Protein AF-A0A6N6VIT5-F1 (afdb_monomer)

Organism: NCBI:txid2608632

Structure (mmCIF, N/CA/C/O backbone):
data_AF-A0A6N6VIT5-F1
#
_entry.id   AF-A0A6N6VIT5-F1
#
loop_
_atom_site.group_PDB
_atom_site.id
_atom_site.type_symbol
_atom_site.label_atom_id
_atom_site.label_alt_id
_atom_site.label_comp_id
_ato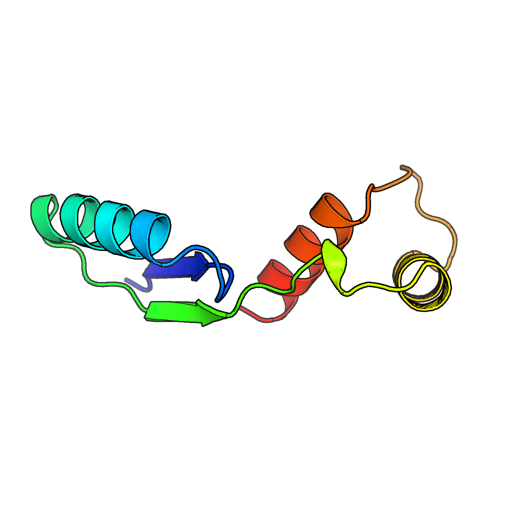m_site.label_asym_id
_atom_site.label_entity_id
_atom_site.label_seq_id
_atom_site.pdbx_PDB_ins_code
_atom_site.Cartn_x
_atom_site.Cartn_y
_atom_site.Cartn_z
_atom_site.occupancy
_atom_site.B_iso_or_equiv
_atom_site.auth_seq_id
_atom_site.auth_comp_id
_atom_site.auth_asym_id
_atom_site.auth_atom_id
_atom_site.pdbx_PDB_model_num
ATOM 1 N N . MET A 1 1 ? -20.933 2.040 5.569 1.00 77.88 1 MET A N 1
ATOM 2 C CA . MET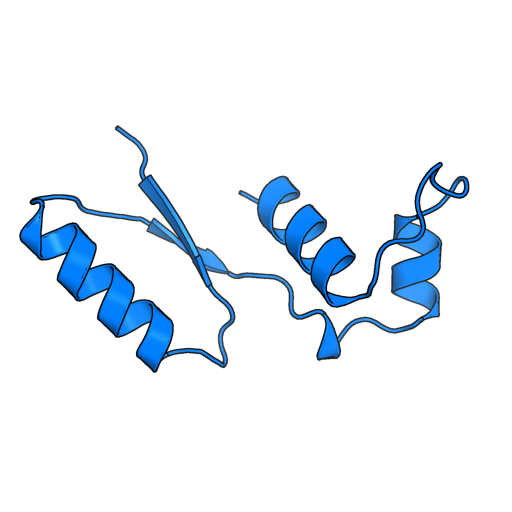 A 1 1 ? -19.883 2.843 4.906 1.00 77.88 1 MET A CA 1
ATOM 3 C C . MET A 1 1 ? -18.756 1.898 4.536 1.00 77.88 1 MET A C 1
ATOM 5 O O . MET A 1 1 ? -18.403 1.089 5.383 1.00 77.88 1 MET A O 1
ATOM 9 N N . LEU A 1 2 ? -18.256 1.942 3.300 1.00 89.56 2 LEU A N 1
ATOM 10 C CA . LEU A 1 2 ? -17.136 1.100 2.870 1.00 89.56 2 LEU A CA 1
ATOM 11 C C . LEU A 1 2 ? -15.814 1.756 3.292 1.00 89.56 2 LEU A C 1
ATOM 13 O O . LEU A 1 2 ? -15.599 2.929 2.992 1.00 89.56 2 LEU A O 1
ATOM 17 N N . VAL A 1 3 ? -14.952 1.013 3.987 1.00 94.25 3 VAL A N 1
ATOM 18 C CA . VAL A 1 3 ? -13.606 1.453 4.383 1.00 94.25 3 VAL A CA 1
ATOM 19 C C . VAL A 1 3 ? -12.609 0.442 3.838 1.00 94.25 3 VAL A C 1
ATOM 21 O O . VAL A 1 3 ? -12.691 -0.741 4.165 1.00 94.25 3 VAL A O 1
ATOM 24 N N . LEU A 1 4 ? -11.673 0.905 3.012 1.00 95.81 4 LEU A N 1
ATOM 25 C CA . LEU A 1 4 ? -10.656 0.066 2.384 1.00 95.81 4 LEU A CA 1
ATOM 26 C C . LEU A 1 4 ? -9.268 0.433 2.907 1.00 95.81 4 LEU A C 1
ATOM 28 O O . LEU A 1 4 ? -8.933 1.611 3.028 1.00 95.81 4 LEU A O 1
ATOM 32 N N . VAL A 1 5 ? -8.434 -0.575 3.164 1.00 96.50 5 VAL A N 1
ATOM 33 C CA . VAL A 1 5 ? -7.010 -0.390 3.478 1.00 96.50 5 VAL A CA 1
ATOM 34 C C . VAL A 1 5 ? -6.171 -1.099 2.426 1.00 96.50 5 VAL A C 1
ATOM 36 O O . VAL A 1 5 ? -6.058 -2.325 2.413 1.00 96.50 5 VAL A O 1
ATOM 39 N N . VAL A 1 6 ? -5.539 -0.308 1.561 1.00 96.69 6 VAL A N 1
ATOM 40 C CA . VAL A 1 6 ? -4.580 -0.784 0.560 1.00 96.69 6 VAL A CA 1
ATOM 41 C C . VAL A 1 6 ? -3.241 -1.070 1.246 1.00 96.69 6 VAL A C 1
ATOM 43 O O . VAL A 1 6 ? -2.557 -0.163 1.737 1.00 96.69 6 VAL A O 1
ATOM 46 N N . ASN A 1 7 ? -2.851 -2.347 1.316 1.00 97.50 7 ASN A N 1
ATOM 47 C CA . ASN A 1 7 ? -1.625 -2.752 2.005 1.00 97.50 7 ASN A CA 1
ATOM 48 C C . ASN A 1 7 ? -0.824 -3.828 1.275 1.00 97.50 7 ASN A C 1
ATOM 50 O O . ASN A 1 7 ? -1.337 -4.900 0.943 1.00 97.50 7 ASN A O 1
ATOM 54 N N . LEU A 1 8 ? 0.472 -3.552 1.130 1.00 96.75 8 LEU A N 1
ATOM 55 C CA . LEU A 1 8 ? 1.474 -4.475 0.604 1.00 96.75 8 LEU A CA 1
ATOM 56 C C . LEU A 1 8 ? 1.579 -5.724 1.482 1.00 96.75 8 LEU A C 1
ATOM 58 O O . LEU A 1 8 ? 1.616 -5.624 2.708 1.00 96.75 8 LEU A O 1
ATOM 62 N N . ASP A 1 9 ? 1.702 -6.896 0.862 1.00 95.94 9 ASP A N 1
ATOM 63 C CA . ASP A 1 9 ? 1.788 -8.178 1.578 1.00 95.94 9 ASP A CA 1
ATOM 64 C C . ASP A 1 9 ? 2.974 -8.244 2.551 1.00 95.94 9 ASP A C 1
ATOM 66 O O . ASP A 1 9 ? 2.855 -8.815 3.639 1.00 95.94 9 ASP A O 1
ATOM 70 N N . ARG A 1 10 ? 4.097 -7.599 2.205 1.00 95.56 10 ARG A N 1
ATOM 71 C CA . ARG A 1 10 ? 5.301 -7.569 3.049 1.00 95.56 10 ARG A CA 1
ATOM 72 C C . ARG A 1 10 ? 5.170 -6.698 4.304 1.00 95.56 10 ARG A C 1
ATOM 74 O O . ARG A 1 10 ? 5.888 -6.918 5.274 1.00 95.56 10 ARG A O 1
ATOM 81 N N . HIS A 1 11 ? 4.235 -5.746 4.342 1.00 96.06 11 HIS A N 1
ATOM 82 C CA . HIS A 1 11 ? 4.087 -4.803 5.459 1.00 96.06 11 HIS A CA 1
ATOM 83 C C . HIS A 1 11 ? 2.984 -5.221 6.442 1.00 96.06 11 HIS A C 1
ATOM 85 O O . HIS 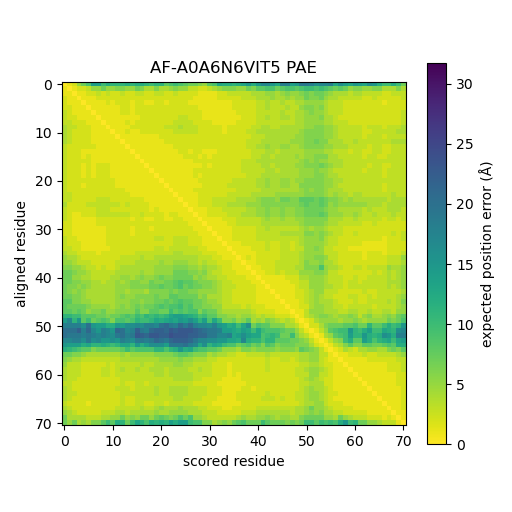A 1 11 ? 1.998 -4.506 6.637 1.00 96.06 11 HIS A O 1
ATOM 91 N N . LYS A 1 12 ? 3.167 -6.373 7.098 1.00 97.12 12 LYS A N 1
ATOM 92 C CA . LYS A 1 12 ? 2.208 -6.930 8.075 1.00 97.12 12 LYS A CA 1
ATOM 93 C C . LYS A 1 12 ? 2.044 -6.057 9.323 1.00 97.12 12 LYS A C 1
ATOM 95 O O . LYS A 1 12 ? 0.926 -5.709 9.678 1.00 97.12 12 LYS A O 1
ATOM 100 N N . LEU A 1 13 ? 3.153 -5.585 9.900 1.00 97.88 13 LEU A N 1
ATOM 101 C CA . LEU A 1 13 ? 3.126 -4.701 11.077 1.00 97.88 13 LEU A CA 1
ATOM 102 C C . LEU A 1 13 ? 2.390 -3.380 10.807 1.00 97.88 13 LEU A C 1
ATOM 104 O O . LEU A 1 13 ? 1.750 -2.822 11.694 1.00 97.88 13 LEU A O 1
ATOM 108 N N . ARG A 1 14 ? 2.468 -2.861 9.573 1.00 96.25 14 ARG A N 1
ATOM 109 C CA . ARG A 1 14 ? 1.727 -1.655 9.180 1.00 96.25 14 ARG A CA 1
ATOM 110 C C . ARG A 1 14 ? 0.222 -1.920 9.182 1.00 96.25 14 ARG A C 1
ATOM 112 O O . ARG A 1 14 ? -0.529 -1.097 9.693 1.00 96.25 14 ARG A O 1
ATOM 119 N N . LEU A 1 15 ? -0.202 -3.069 8.653 1.00 97.88 15 LEU A N 1
ATOM 120 C CA . LEU A 1 15 ? -1.606 -3.479 8.640 1.00 97.88 15 LEU A CA 1
ATOM 121 C C . LEU A 1 15 ? -2.162 -3.669 10.055 1.00 97.88 15 LEU A C 1
ATOM 123 O O . LEU A 1 15 ? -3.251 -3.188 10.342 1.00 97.88 15 LEU A O 1
ATOM 127 N N . GLU A 1 16 ? -1.407 -4.316 10.943 1.00 97.88 16 GLU A N 1
ATOM 128 C CA . GLU A 1 16 ? -1.800 -4.510 12.346 1.00 97.88 16 GLU A CA 1
ATOM 129 C C . GLU A 1 16 ? -2.019 -3.174 13.064 1.00 97.88 16 GLU A C 1
ATOM 131 O O . GLU A 1 16 ? -3.017 -2.999 13.764 1.00 97.88 16 GLU A O 1
ATOM 136 N N . ARG A 1 17 ? -1.134 -2.195 12.833 1.00 97.94 17 ARG A N 1
ATOM 137 C CA . ARG A 1 17 ? -1.291 -0.836 13.373 1.00 97.94 17 ARG A CA 1
ATOM 138 C C . ARG A 1 17 ? -2.547 -0.148 12.841 1.00 97.94 17 ARG A C 1
ATOM 140 O O . ARG A 1 17 ? -3.274 0.444 13.632 1.00 97.94 17 ARG A O 1
ATOM 147 N N . MET A 1 18 ? -2.820 -0.244 11.537 1.00 97.62 18 MET A N 1
ATOM 148 C CA . MET A 1 18 ? -4.052 0.308 10.951 1.00 97.62 18 MET A CA 1
ATOM 149 C C . MET A 1 18 ? -5.297 -0.355 11.538 1.00 97.62 18 MET A C 1
ATOM 151 O O . MET A 1 18 ? -6.243 0.340 11.892 1.00 97.62 18 MET A O 1
ATOM 155 N N . ASN A 1 19 ? -5.275 -1.678 11.717 1.00 97.50 19 ASN A N 1
ATOM 156 C CA . ASN A 1 19 ? -6.372 -2.403 12.347 1.00 97.50 19 ASN A CA 1
ATOM 157 C C . ASN A 1 19 ? -6.633 -1.916 13.776 1.00 97.50 19 ASN A C 1
ATOM 159 O O . ASN A 1 19 ? -7.775 -1.632 14.117 1.00 97.50 19 ASN A O 1
ATOM 163 N N . ALA A 1 20 ? -5.587 -1.758 14.591 1.00 98.00 20 ALA A N 1
ATOM 164 C CA . ALA A 1 20 ? -5.732 -1.255 15.955 1.00 98.00 20 ALA A CA 1
ATOM 165 C C . ALA A 1 20 ? -6.321 0.168 15.995 1.00 98.00 20 ALA A C 1
ATOM 167 O O . ALA A 1 20 ? -7.208 0.443 16.799 1.00 98.00 20 ALA A O 1
ATOM 168 N N . GLN A 1 21 ? -5.865 1.059 15.108 1.00 97.81 21 GLN A N 1
ATOM 169 C CA . GLN A 1 21 ? -6.360 2.437 15.031 1.00 97.81 21 GLN A CA 1
ATOM 170 C C . GLN A 1 21 ? -7.820 2.510 14.572 1.00 97.81 21 GLN A C 1
ATOM 172 O O . GLN A 1 21 ? -8.621 3.204 15.191 1.00 97.81 21 GLN A O 1
ATOM 177 N N . LEU A 1 22 ? -8.185 1.768 13.525 1.00 96.88 22 LEU A N 1
ATOM 178 C CA . LEU A 1 22 ? -9.555 1.741 13.010 1.00 96.88 22 LEU A CA 1
ATOM 179 C C . LEU A 1 22 ? -10.518 1.106 14.019 1.00 96.88 22 LEU A C 1
ATOM 181 O O . LEU A 1 22 ? -11.585 1.663 14.275 1.00 96.88 22 LEU A O 1
ATOM 185 N N . ALA A 1 23 ? -10.109 0.014 14.669 1.00 96.81 23 ALA A N 1
ATOM 186 C CA . ALA A 1 23 ? -10.895 -0.627 15.719 1.00 96.81 23 ALA A CA 1
ATOM 187 C C . ALA A 1 23 ? -11.111 0.296 16.929 1.00 96.81 23 ALA A C 1
ATOM 189 O O . ALA A 1 23 ? -12.216 0.336 17.467 1.00 96.81 23 ALA A O 1
ATOM 190 N N . ALA A 1 24 ? -10.105 1.087 17.324 1.00 97.94 24 ALA A N 1
ATOM 191 C CA . ALA A 1 24 ? -10.248 2.085 18.388 1.00 97.94 24 ALA A CA 1
ATOM 192 C C . ALA A 1 24 ? -11.284 3.176 18.049 1.00 97.94 24 ALA A C 1
ATOM 194 O O . ALA A 1 24 ? -11.892 3.748 18.950 1.00 97.94 24 ALA A O 1
ATOM 195 N N . CYS A 1 25 ? -11.526 3.429 16.760 1.00 96.62 25 CYS A N 1
ATOM 196 C CA . CYS A 1 25 ? -12.584 4.314 16.272 1.00 96.62 25 CYS A CA 1
ATOM 197 C C . CYS A 1 25 ? -13.925 3.598 16.013 1.00 96.62 25 CYS A C 1
ATOM 199 O O . CYS A 1 25 ? -14.855 4.228 15.514 1.00 96.62 25 CYS A O 1
ATOM 201 N N . GLY A 1 26 ? -14.041 2.299 16.309 1.00 97.06 26 GLY A N 1
ATOM 202 C CA . GLY A 1 26 ? -15.241 1.505 16.021 1.00 97.06 26 GLY A CA 1
ATOM 203 C C . GLY A 1 26 ? -15.4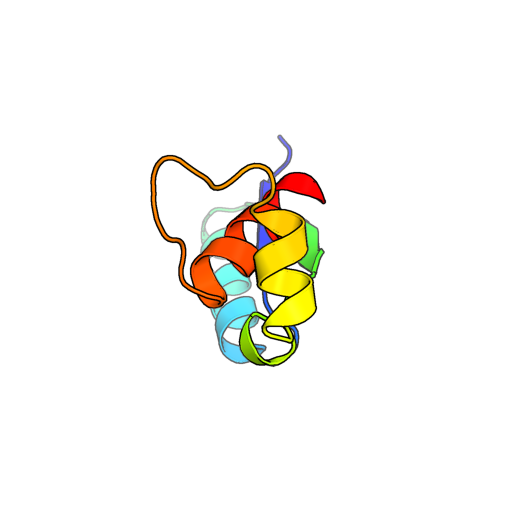63 1.220 14.530 1.00 97.06 26 GLY A C 1
ATOM 204 O O . GLY A 1 26 ? -16.589 0.935 14.125 1.00 97.06 26 GLY A O 1
ATOM 205 N N . LEU A 1 27 ? -14.415 1.312 13.704 1.00 96.56 27 LEU A N 1
ATOM 206 C CA . LEU A 1 27 ? -14.477 1.090 12.261 1.00 96.56 27 LEU A CA 1
ATOM 207 C C . LEU A 1 27 ? -13.949 -0.299 11.895 1.00 96.56 27 LEU A C 1
ATOM 209 O O . LEU A 1 27 ? -12.845 -0.684 12.280 1.00 96.56 27 LEU A O 1
ATOM 213 N N . SER A 1 28 ? -14.717 -1.026 11.087 1.00 95.56 28 SER A N 1
ATOM 214 C CA . SER A 1 28 ? -14.226 -2.178 10.332 1.00 95.56 28 SER A CA 1
ATOM 215 C C . SER A 1 28 ? -13.710 -1.733 8.964 1.00 95.56 28 SER A C 1
ATOM 217 O O . SER A 1 28 ? -14.115 -0.690 8.447 1.00 95.56 28 SER A O 1
ATOM 219 N N . PHE A 1 29 ? -12.811 -2.519 8.373 1.00 96.69 29 PHE A N 1
ATOM 220 C CA . PHE A 1 29 ? -12.297 -2.267 7.030 1.00 96.69 29 PHE A CA 1
ATOM 221 C C . PHE A 1 29 ? -12.073 -3.569 6.264 1.00 96.69 29 PHE A C 1
ATOM 223 O O . PHE A 1 29 ? -11.875 -4.631 6.857 1.00 96.69 29 PHE A O 1
ATOM 230 N N . GLU A 1 30 ? -12.049 -3.461 4.941 1.00 96.25 30 GLU A N 1
ATOM 231 C CA . GLU A 1 30 ? -11.609 -4.521 4.043 1.00 96.25 30 GLU A CA 1
ATOM 232 C C . GLU A 1 30 ? -10.186 -4.235 3.559 1.00 96.25 30 GLU A C 1
ATOM 234 O O . GLU A 1 30 ? -9.837 -3.119 3.155 1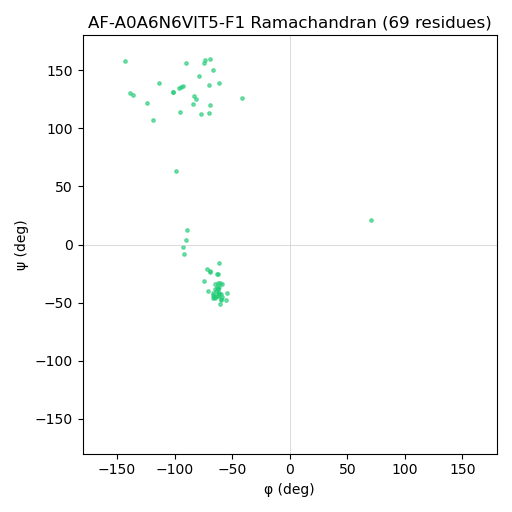.00 96.25 30 GLU A O 1
ATOM 239 N N . ARG A 1 31 ? -9.320 -5.245 3.639 1.00 96.06 31 ARG A N 1
ATOM 240 C CA . ARG A 1 31 ? -7.945 -5.122 3.165 1.00 96.06 31 ARG A CA 1
ATOM 241 C C . ARG A 1 31 ? -7.898 -5.381 1.662 1.00 96.06 31 ARG A C 1
ATOM 243 O O . ARG A 1 31 ? -8.115 -6.507 1.230 1.00 96.06 31 ARG A O 1
ATOM 250 N N . MET A 1 32 ? -7.431 -4.391 0.911 1.00 96.62 32 MET A N 1
ATOM 251 C CA . MET A 1 32 ? -7.077 -4.548 -0.498 1.00 96.62 32 MET A CA 1
ATOM 252 C C . MET A 1 32 ? -5.585 -4.849 -0.648 1.00 96.62 32 MET A C 1
ATO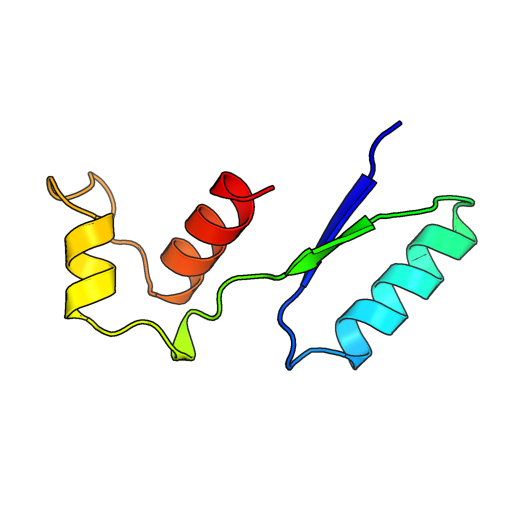M 254 O O . MET A 1 32 ? -4.726 -4.235 0.002 1.00 96.62 32 MET A O 1
ATOM 258 N N . ARG A 1 33 ? -5.256 -5.819 -1.506 1.00 96.06 33 ARG A N 1
ATOM 259 C CA . ARG A 1 33 ? -3.867 -6.154 -1.835 1.00 96.06 33 ARG A CA 1
ATOM 260 C C . ARG A 1 33 ? -3.258 -5.014 -2.647 1.00 96.06 33 ARG A C 1
ATOM 262 O O . ARG A 1 33 ? -3.737 -4.709 -3.732 1.00 96.06 33 ARG A O 1
ATOM 269 N N . ALA A 1 34 ? -2.194 -4.406 -2.131 1.00 96.75 34 ALA A N 1
ATOM 270 C CA . ALA A 1 34 ? -1.457 -3.402 -2.889 1.00 96.75 34 ALA A CA 1
ATOM 271 C C . ALA A 1 34 ? -0.523 -4.061 -3.913 1.00 96.75 34 ALA A C 1
ATOM 273 O O . ALA A 1 34 ? 0.084 -5.099 -3.634 1.00 96.75 34 ALA A O 1
ATOM 274 N N . VAL A 1 35 ? -0.374 -3.416 -5.066 1.00 95.25 35 VAL A N 1
ATOM 275 C CA . VAL A 1 35 ? 0.675 -3.714 -6.041 1.00 95.25 35 VAL A CA 1
ATOM 276 C C . VAL A 1 35 ? 2.017 -3.266 -5.473 1.00 95.25 35 VAL A C 1
ATOM 278 O O . VAL A 1 35 ? 2.129 -2.199 -4.873 1.00 95.25 35 VAL A O 1
ATOM 281 N N . ASP A 1 36 ? 3.036 -4.099 -5.655 1.00 94.75 36 ASP A N 1
ATOM 282 C CA . ASP A 1 36 ? 4.387 -3.837 -5.182 1.00 94.75 36 ASP A CA 1
ATOM 283 C C . ASP A 1 36 ? 5.250 -3.214 -6.280 1.00 94.75 36 ASP A C 1
ATOM 285 O O . ASP A 1 36 ? 5.550 -3.872 -7.274 1.00 94.75 36 ASP A O 1
ATOM 289 N N . GLY A 1 37 ? 5.670 -1.962 -6.086 1.00 93.00 37 GLY A N 1
ATOM 290 C CA . GLY A 1 37 ? 6.529 -1.256 -7.039 1.00 93.00 37 GLY A CA 1
ATOM 291 C C . GLY A 1 37 ? 7.901 -1.904 -7.229 1.00 93.00 37 GLY A C 1
ATOM 292 O O . GLY A 1 37 ? 8.473 -1.784 -8.310 1.00 93.00 37 GLY A O 1
ATOM 293 N N . ASP A 1 38 ? 8.394 -2.644 -6.230 1.00 92.69 38 ASP A N 1
ATOM 294 C CA . ASP A 1 38 ? 9.680 -3.351 -6.318 1.00 92.69 38 ASP A CA 1
ATOM 295 C C . ASP A 1 38 ? 9.616 -4.521 -7.317 1.00 92.69 38 ASP A C 1
ATOM 297 O O . ASP A 1 38 ? 10.635 -4.911 -7.884 1.00 92.69 38 ASP A O 1
ATOM 301 N N . ASN A 1 39 ? 8.410 -5.038 -7.582 1.00 92.25 39 ASN A N 1
ATOM 302 C CA . ASN A 1 39 ? 8.173 -6.134 -8.522 1.00 92.25 39 ASN A CA 1
ATOM 303 C C . ASN A 1 39 ? 7.837 -5.650 -9.942 1.00 92.25 39 ASN A C 1
ATOM 305 O O . ASN A 1 39 ? 7.625 -6.482 -10.823 1.00 92.25 39 ASN A O 1
ATOM 309 N N . LEU A 1 40 ? 7.758 -4.336 -10.179 1.00 91.38 40 LEU A N 1
ATOM 310 C CA . LEU A 1 40 ? 7.526 -3.791 -11.517 1.00 91.38 40 LEU A CA 1
ATOM 311 C C . LEU A 1 40 ? 8.836 -3.754 -12.305 1.00 91.38 40 LEU A C 1
ATOM 313 O O . LEU A 1 40 ? 9.818 -3.145 -11.868 1.00 91.38 40 LEU A O 1
ATOM 317 N N . SER A 1 41 ? 8.834 -4.368 -13.490 1.00 90.56 41 SER A N 1
ATOM 318 C CA . SER A 1 41 ? 9.911 -4.183 -14.460 1.00 90.56 41 SER A CA 1
ATOM 319 C C . SER A 1 41 ? 9.823 -2.796 -15.109 1.00 90.56 41 SER A C 1
ATOM 321 O O . SER A 1 41 ? 8.757 -2.177 -15.139 1.00 90.56 41 SER A O 1
ATOM 323 N N . ASP A 1 42 ? 10.933 -2.299 -15.663 1.00 86.56 42 ASP A N 1
ATOM 324 C CA . ASP A 1 42 ? 10.923 -1.027 -16.404 1.00 86.56 42 ASP A CA 1
ATOM 325 C C . ASP A 1 42 ? 10.022 -1.085 -17.641 1.00 86.56 42 ASP A C 1
ATOM 327 O O . ASP A 1 42 ? 9.380 -0.095 -17.984 1.00 86.56 42 ASP A O 1
ATOM 331 N N . ALA A 1 43 ? 9.932 -2.255 -18.282 1.00 86.88 43 ALA A N 1
ATOM 332 C CA . ALA A 1 43 ? 9.055 -2.468 -19.426 1.00 86.88 43 ALA A CA 1
ATOM 333 C C . ALA A 1 43 ? 7.575 -2.365 -19.026 1.00 86.88 43 ALA A C 1
ATOM 335 O O . ALA A 1 43 ? 6.811 -1.668 -19.694 1.00 86.88 43 ALA A O 1
ATOM 336 N N . ASP A 1 44 ? 7.182 -2.989 -17.910 1.00 87.69 44 ASP A N 1
ATOM 337 C CA . ASP A 1 44 ? 5.807 -2.915 -17.403 1.00 87.69 44 ASP A CA 1
ATOM 338 C C . ASP A 1 44 ? 5.458 -1.486 -16.973 1.00 87.69 44 ASP A C 1
ATOM 340 O O . ASP A 1 44 ? 4.399 -0.967 -17.326 1.00 87.69 44 ASP A O 1
ATOM 344 N N . ALA A 1 45 ? 6.372 -0.817 -16.263 1.00 87.12 45 ALA A N 1
ATOM 345 C CA . ALA A 1 45 ? 6.213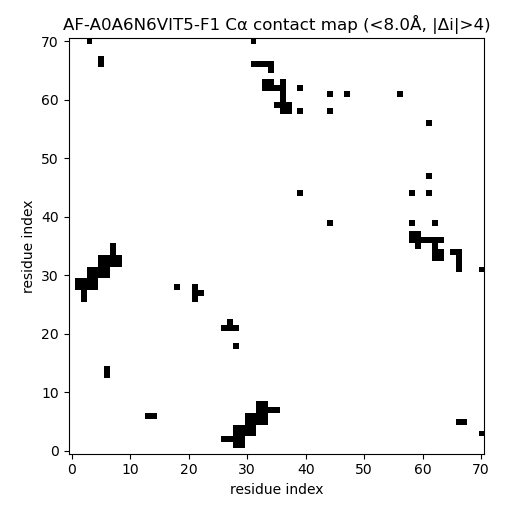 0.575 -15.854 1.00 87.12 45 ALA A CA 1
ATOM 346 C C . ALA A 1 45 ? 6.034 1.509 -17.064 1.00 87.12 45 ALA A C 1
ATOM 348 O O . ALA A 1 45 ? 5.122 2.337 -17.073 1.00 87.12 45 ALA A O 1
ATOM 349 N N . ALA A 1 46 ? 6.852 1.348 -18.109 1.00 85.06 46 ALA A N 1
ATOM 350 C CA . ALA A 1 46 ? 6.748 2.135 -19.335 1.00 85.06 46 ALA A CA 1
ATOM 351 C C . ALA A 1 46 ? 5.438 1.870 -20.095 1.00 85.06 46 ALA A C 1
ATOM 353 O O . ALA A 1 46 ? 4.829 2.809 -20.608 1.00 85.06 46 ALA A O 1
ATOM 354 N N . ALA A 1 47 ? 4.970 0.618 -20.135 1.00 86.12 47 ALA A N 1
ATOM 355 C CA . ALA A 1 47 ? 3.701 0.262 -20.767 1.00 86.12 47 ALA A CA 1
ATOM 356 C C . ALA A 1 47 ? 2.499 0.911 -20.062 1.00 86.12 47 ALA A C 1
ATOM 358 O O . ALA A 1 47 ? 1.589 1.405 -20.728 1.00 86.12 47 ALA A O 1
ATOM 359 N N . ILE A 1 48 ? 2.509 0.965 -18.725 1.00 84.56 48 ILE A N 1
ATOM 360 C CA . ILE A 1 48 ? 1.447 1.600 -17.924 1.00 84.56 48 ILE A CA 1
ATOM 361 C C . ILE A 1 48 ? 1.377 3.109 -18.173 1.00 84.56 48 ILE A C 1
ATOM 363 O O . ILE A 1 48 ? 0.298 3.700 -18.136 1.00 84.56 48 ILE A O 1
ATOM 367 N N . LEU A 1 49 ? 2.528 3.727 -18.421 1.00 81.12 49 LEU A N 1
ATOM 368 C CA . LEU A 1 49 ? 2.667 5.155 -18.660 1.00 81.12 49 LEU A CA 1
ATOM 369 C C . LEU A 1 49 ? 2.524 5.526 -20.147 1.00 81.12 49 LEU A C 1
ATOM 371 O O . LEU A 1 49 ? 2.851 6.645 -20.515 1.00 81.12 49 LEU A O 1
ATOM 375 N N . SER A 1 50 ? 2.052 4.628 -21.017 1.00 79.00 50 SER A N 1
ATOM 376 C CA . SER A 1 50 ? 1.873 4.918 -22.445 1.00 79.00 50 SER A CA 1
ATOM 377 C C . SER A 1 50 ? 0.427 5.331 -22.784 1.00 79.00 50 SER A C 1
ATOM 379 O O . SER A 1 50 ? -0.509 4.650 -22.357 1.00 79.00 50 SER A O 1
ATOM 381 N N . PRO A 1 51 ? 0.208 6.391 -23.592 1.00 72.44 51 PRO A N 1
ATOM 382 C CA . PRO A 1 51 ? 1.214 7.315 -24.124 1.00 72.44 51 PRO A CA 1
ATOM 383 C C . PRO A 1 51 ? 1.853 8.152 -23.009 1.00 72.44 51 PRO A C 1
ATOM 385 O O . PRO A 1 51 ? 1.194 8.422 -22.007 1.00 72.44 51 PRO A O 1
ATOM 388 N N . ALA A 1 52 ? 3.121 8.542 -23.217 1.00 68.31 52 ALA A N 1
ATOM 389 C CA . ALA A 1 52 ? 3.975 9.157 -22.199 1.00 68.31 52 ALA A CA 1
ATOM 390 C C . ALA A 1 52 ? 3.208 10.190 -21.347 1.00 68.31 52 ALA A C 1
ATOM 392 O O . ALA A 1 52 ? 2.585 11.105 -21.898 1.00 68.31 52 ALA A O 1
ATOM 393 N N . PRO A 1 53 ? 3.233 10.054 -20.014 1.00 69.50 53 PRO A N 1
ATOM 394 C CA . PRO A 1 53 ? 2.425 10.866 -19.129 1.00 69.50 53 PRO A CA 1
ATOM 395 C C . PRO A 1 53 ? 3.028 12.272 -19.054 1.00 69.50 53 PRO A C 1
ATOM 397 O O . PRO A 1 53 ? 4.232 12.462 -19.220 1.00 69.50 53 PRO A O 1
ATOM 400 N N . LEU A 1 54 ? 2.208 13.269 -18.717 1.00 67.62 54 LEU A N 1
ATOM 401 C CA . LEU A 1 54 ? 2.681 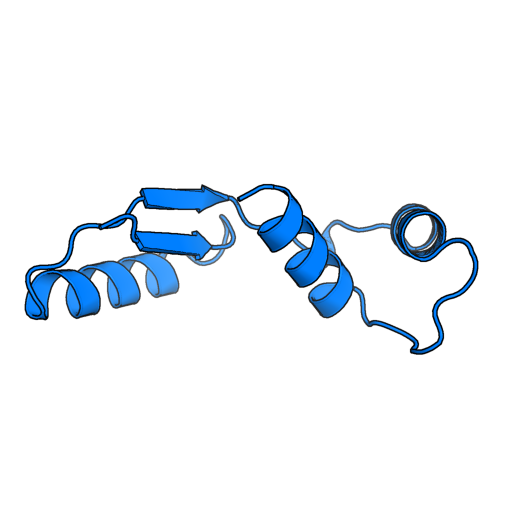14.641 -18.469 1.00 67.62 54 LEU A CA 1
ATOM 402 C C . LEU A 1 54 ? 3.679 14.729 -17.294 1.00 67.62 54 LEU A C 1
ATOM 404 O O . LEU A 1 54 ? 4.348 15.747 -17.135 1.00 67.62 54 LEU A O 1
ATOM 408 N N . ILE A 1 55 ? 3.757 13.685 -16.459 1.00 78.31 55 ILE A N 1
ATOM 409 C CA . ILE A 1 55 ? 4.583 13.611 -15.251 1.00 78.31 55 ILE A CA 1
ATOM 410 C C . ILE A 1 55 ? 5.264 12.241 -15.194 1.00 78.31 55 ILE A C 1
ATOM 412 O O . ILE A 1 55 ? 4.588 11.215 -15.251 1.00 78.31 55 ILE A O 1
ATOM 416 N N . ASN A 1 56 ? 6.587 12.221 -15.014 1.00 81.69 56 ASN A N 1
ATOM 417 C CA . ASN A 1 56 ? 7.330 10.987 -14.757 1.00 81.69 56 ASN A CA 1
ATOM 418 C C . ASN A 1 56 ? 6.994 10.457 -13.359 1.00 81.69 56 ASN A C 1
ATOM 420 O O . ASN A 1 56 ? 7.347 11.086 -12.364 1.00 81.69 56 ASN A O 1
ATOM 424 N N . LEU A 1 57 ? 6.332 9.301 -13.296 1.00 88.19 57 LEU A N 1
ATOM 425 C CA . LEU A 1 57 ? 6.048 8.604 -12.044 1.00 88.19 57 LEU A CA 1
ATOM 426 C C . LEU A 1 57 ? 7.155 7.593 -11.735 1.00 88.19 57 LEU A C 1
ATOM 428 O O . LEU A 1 57 ? 7.589 6.834 -12.602 1.00 88.19 57 LEU A O 1
ATOM 432 N N . SER A 1 58 ? 7.584 7.551 -10.480 1.00 90.94 58 SER A N 1
ATOM 433 C CA . SER A 1 58 ? 8.434 6.489 -9.945 1.00 90.94 58 SER A CA 1
ATOM 434 C C . SER A 1 58 ? 7.669 5.161 -9.843 1.00 90.94 58 SER A C 1
ATOM 436 O O . SER A 1 58 ? 6.438 5.134 -9.773 1.00 90.94 58 SER A O 1
ATOM 438 N N . ARG A 1 59 ? 8.380 4.025 -9.778 1.00 92.31 59 ARG A N 1
ATOM 439 C CA . ARG A 1 59 ? 7.739 2.699 -9.644 1.00 92.31 59 ARG A CA 1
ATOM 440 C C . ARG A 1 59 ? 6.773 2.597 -8.445 1.00 92.31 59 ARG A C 1
ATOM 442 O O . ARG A 1 59 ? 5.688 2.043 -8.632 1.00 92.31 59 ARG A O 1
ATOM 449 N N . PRO A 1 60 ? 7.079 3.141 -7.246 1.00 92.00 60 PRO A N 1
ATOM 450 C CA . PRO A 1 60 ? 6.119 3.168 -6.139 1.00 92.00 60 PRO A CA 1
ATOM 451 C C . PRO A 1 60 ? 4.845 3.967 -6.442 1.00 92.00 60 PRO A C 1
ATOM 453 O O . PRO A 1 60 ? 3.759 3.560 -6.034 1.00 92.00 60 PRO A O 1
ATOM 456 N N . GLU A 1 61 ? 4.948 5.077 -7.175 1.00 92.81 61 GLU A N 1
ATOM 457 C CA . GLU A 1 61 ? 3.790 5.897 -7.557 1.00 92.81 61 GLU A CA 1
ATOM 458 C C . GLU A 1 61 ? 2.920 5.193 -8.601 1.00 92.81 61 GLU A C 1
ATOM 460 O O . GLU A 1 61 ? 1.694 5.186 -8.479 1.00 92.81 61 GLU A O 1
ATOM 465 N N . ILE A 1 62 ? 3.541 4.515 -9.571 1.00 92.81 62 ILE A N 1
ATOM 466 C CA . ILE A 1 62 ? 2.839 3.647 -10.526 1.00 92.81 62 ILE A CA 1
ATOM 467 C C . ILE A 1 62 ? 2.096 2.534 -9.776 1.00 92.81 62 ILE A C 1
ATOM 469 O O . ILE A 1 62 ? 0.909 2.310 -10.003 1.00 92.81 62 ILE A O 1
ATOM 473 N N . ALA A 1 63 ? 2.763 1.861 -8.838 1.00 94.12 63 ALA A N 1
ATOM 474 C CA . ALA A 1 63 ? 2.156 0.804 -8.036 1.00 94.12 63 ALA A CA 1
ATOM 475 C C . ALA A 1 63 ? 1.004 1.315 -7.152 1.00 94.12 63 ALA A C 1
ATOM 477 O O . ALA A 1 63 ? -0.012 0.632 -6.999 1.00 94.12 63 ALA A O 1
ATOM 478 N N . CYS A 1 64 ? 1.117 2.532 -6.615 1.00 93.19 64 CYS A N 1
ATOM 479 C CA . CYS A 1 64 ? 0.034 3.200 -5.897 1.00 93.19 64 CYS A CA 1
ATOM 480 C C . CYS A 1 64 ? -1.184 3.412 -6.810 1.00 93.19 64 CYS A C 1
ATOM 482 O O . CYS A 1 64 ? -2.284 2.966 -6.478 1.00 93.19 64 CYS A O 1
ATOM 484 N N . LEU A 1 65 ? -0.979 3.992 -7.999 1.00 91.75 65 LEU A N 1
ATOM 485 C CA . LEU A 1 65 ? -2.033 4.183 -8.999 1.00 91.75 65 LEU A CA 1
ATOM 486 C C . LEU A 1 65 ? -2.723 2.859 -9.354 1.00 91.75 65 LEU A C 1
ATOM 488 O O . LEU A 1 65 ? -3.950 2.790 -9.364 1.00 91.75 65 LEU A O 1
ATOM 492 N N . LEU A 1 66 ? -1.951 1.803 -9.620 1.00 92.50 66 LEU A N 1
ATOM 493 C CA . LEU A 1 66 ? -2.501 0.484 -9.938 1.00 92.50 66 LEU A CA 1
ATOM 494 C C . LEU A 1 66 ? -3.324 -0.095 -8.785 1.00 92.50 66 LEU A C 1
ATOM 496 O O . LEU A 1 66 ? -4.400 -0.640 -9.015 1.00 92.50 66 LEU A O 1
ATOM 500 N N . SER A 1 67 ? -2.842 0.052 -7.550 1.00 94.44 67 SER A N 1
ATOM 501 C CA . SER A 1 67 ? -3.554 -0.429 -6.363 1.00 94.44 67 SER A CA 1
ATOM 502 C C . SER A 1 67 ? -4.905 0.265 -6.192 1.00 94.44 67 SER A C 1
ATOM 504 O O . SER A 1 67 ? -5.879 -0.385 -5.833 1.00 94.44 67 SER A O 1
ATOM 506 N N . HIS A 1 68 ? -4.975 1.567 -6.485 1.00 90.88 68 HIS A N 1
ATOM 507 C CA . HIS A 1 68 ? -6.221 2.332 -6.445 1.00 90.88 68 HIS A CA 1
ATOM 508 C C . HIS A 1 68 ? -7.158 2.034 -7.619 1.00 90.88 68 HIS A C 1
ATOM 510 O O . HIS A 1 68 ? -8.365 2.087 -7.435 1.00 90.88 68 HIS A O 1
ATOM 516 N N . ARG A 1 69 ? -6.643 1.698 -8.810 1.00 88.94 69 ARG A N 1
ATOM 517 C CA . ARG A 1 69 ? -7.489 1.273 -9.945 1.00 88.94 69 ARG A CA 1
ATOM 518 C C . ARG A 1 69 ? -8.145 -0.092 -9.728 1.00 88.94 69 ARG A C 1
ATOM 520 O O . A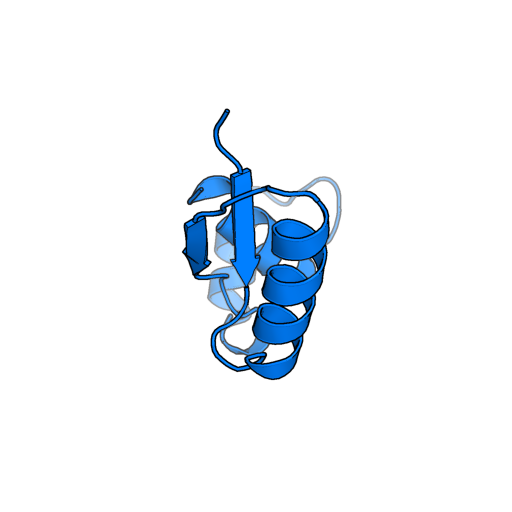RG A 1 69 ? -9.136 -0.380 -10.388 1.00 88.94 69 ARG A O 1
ATOM 527 N N . ALA A 1 70 ? -7.566 -0.934 -8.874 1.00 85.19 70 ALA A N 1
ATOM 528 C CA . ALA A 1 70 ? -8.063 -2.276 -8.575 1.00 85.19 70 ALA A CA 1
ATOM 529 C C . ALA A 1 70 ? -9.017 -2.337 -7.364 1.00 85.19 70 ALA A C 1
ATOM 531 O O . ALA A 1 70 ? -9.566 -3.407 -7.100 1.00 85.19 70 ALA A O 1
ATOM 532 N N . ALA A 1 71 ? -9.160 -1.236 -6.620 1.00 77.31 71 ALA A N 1
ATOM 533 C CA . ALA A 1 71 ? -10.012 -1.106 -5.438 1.00 77.31 71 ALA A CA 1
ATOM 534 C C . ALA A 1 71 ? -11.358 -0.464 -5.788 1.00 77.31 71 ALA A C 1
ATOM 536 O O . ALA A 1 71 ? -12.364 -0.879 -5.174 1.00 77.31 71 ALA A O 1
#

InterPro domains:
  IPR002654 Glycosyl transferase, family 25 [PF01755] (3-69)

Nearest PDB structures (foldseek):
  8xlz-assembly1_B  TM=6.621E-01  e=7.549E-02  Aggregatibacter actinomycetemcomitans NUM4039
  7l4m-assembly2_A  TM=4.487E-01  e=9.298E-01  Arabidopsis thaliana
  6ija-assembly4_D  TM=3.834E-01  e=7.536E+00  Arabidopsis thaliana

Mean predicted aligned error: 4.02 Å

Radius of gyration: 14.68 Å; Cα contacts (8 Å, |Δi|>4): 65; chains: 1; bounding box: 31×23×42 Å

Secondary structure (DSSP, 8-state):
---EEEE-TT-HHHHHHHHHHHHHTT---EEEEPP-GGG--HHHHHHHT-S--SS---HHHHHHHHHHHT-

Foldseek 3Di:
DAAEAEDEPVPPVVVVVVVVVCVVVVHDYDYQHFFDLVPDDPVNQVVLCPVPPPDDDRSVRSSVVVSVVVD

pLDDT: mean 91.18, std 7.6, range [67.62, 98.0]

Sequence (71 aa):
MLVLVVNLDRHKLRLERMNAQLAACGLSFERMRAVDGDNLSDADAAAILSPAPLINLSRPEIACLLSHRAA

Solvent-accessible surface area (backbone atoms only — not comparable to full-atom values): 4351 Å² total; per-residue (Å²): 133,92,42,78,43,78,42,47,84,87,49,53,71,60,50,54,53,50,50,53,55,35,47,76,71,74,44,76,70,48,80,41,76,33,51,58,28,89,76,55,49,72,68,57,53,51,58,73,39,58,77,79,55,100,61,92,70,53,53,61,55,50,19,49,53,52,29,61,75,75,104